Protein AF-A0A2S0L048-F1 (afdb_monomer_lite)

Sequence (69 aa):
MNSGLGERMGTHESEIYTWAHSTLCGHVDFKKFREIAPNCSKEVIEAIRVLRRNVPEYRDVKVPGLDED

Radius of gyration: 13.89 Å; chains: 1; bounding box: 27×19×51 Å

Foldseek 3Di:
DDDPPVPVVPPLLVVLLVVLVCQLVVVDLLQVVCVVCVPSSVSNLVSVVVCLVPPVSSVPRDGPNNNPD

Structure (mmCIF, N/CA/C/O backbone):
data_AF-A0A2S0L048-F1
#
_entry.id   AF-A0A2S0L048-F1
#
loop_
_atom_site.group_PDB
_atom_site.id
_atom_site.type_symbol
_atom_site.label_atom_id
_atom_site.label_alt_id
_atom_site.label_comp_id
_atom_site.label_asym_id
_atom_site.label_entity_id
_atom_site.label_seq_id
_atom_site.pdbx_PDB_ins_code
_atom_site.Cartn_x
_atom_site.Cartn_y
_atom_site.Cartn_z
_atom_site.occupancy
_atom_site.B_iso_or_equiv
_atom_site.auth_seq_id
_atom_site.auth_comp_id
_atom_site.auth_asym_id
_atom_site.auth_atom_id
_atom_site.pdbx_PDB_model_num
ATOM 1 N N . MET A 1 1 ? 3.854 5.097 -38.473 1.00 49.81 1 MET A N 1
ATOM 2 C CA . MET A 1 1 ? 4.414 6.148 -37.592 1.00 49.81 1 MET A CA 1
ATOM 3 C C . MET A 1 1 ? 3.277 7.051 -37.135 1.00 49.81 1 MET A C 1
ATOM 5 O O . MET A 1 1 ? 2.383 7.275 -37.940 1.00 49.81 1 MET A O 1
ATOM 9 N N . ASN A 1 2 ? 3.373 7.531 -35.885 1.00 38.16 2 ASN A N 1
ATOM 10 C CA . ASN A 1 2 ? 2.421 8.309 -35.060 1.00 38.16 2 ASN A CA 1
ATOM 11 C C . ASN A 1 2 ? 1.308 7.477 -34.382 1.00 38.16 2 ASN A C 1
ATOM 13 O O . ASN A 1 2 ? 0.559 6.811 -35.080 1.00 38.16 2 ASN A O 1
ATOM 17 N N . SER A 1 3 ? 1.111 7.442 -33.055 1.00 40.78 3 SER A N 1
ATOM 18 C CA . SER A 1 3 ? 1.818 8.037 -31.901 1.00 40.78 3 SER A CA 1
ATOM 19 C C . SER A 1 3 ? 1.429 7.263 -30.620 1.00 40.78 3 SER A C 1
ATOM 21 O O . SER A 1 3 ? 0.348 7.472 -30.078 1.00 40.78 3 SER A O 1
ATOM 23 N N . GLY A 1 4 ? 2.300 6.377 -30.124 1.00 46.12 4 GLY A N 1
ATOM 24 C CA . GLY A 1 4 ? 2.084 5.548 -28.922 1.00 46.12 4 GLY A CA 1
ATOM 25 C C . GLY A 1 4 ? 2.499 6.223 -27.610 1.00 46.12 4 GLY A C 1
ATOM 26 O O . GLY A 1 4 ? 3.343 5.699 -26.888 1.00 46.12 4 GLY A O 1
ATOM 27 N N . LEU A 1 5 ? 1.955 7.410 -27.320 1.00 43.25 5 LEU A N 1
ATOM 28 C CA . LEU A 1 5 ? 2.248 8.158 -26.082 1.00 43.25 5 LEU A CA 1
ATOM 29 C C . LEU A 1 5 ? 1.017 8.412 -25.192 1.00 43.25 5 LEU A C 1
ATOM 31 O O . LEU A 1 5 ? 1.185 8.836 -24.054 1.00 43.25 5 LEU A O 1
ATOM 35 N N . GLY A 1 6 ? -0.198 8.106 -25.664 1.00 41.72 6 GLY A N 1
ATOM 36 C CA . GLY A 1 6 ? -1.440 8.280 -24.893 1.00 41.72 6 GLY A CA 1
ATOM 37 C C . GLY A 1 6 ? -1.783 7.125 -23.943 1.00 41.72 6 GLY A C 1
ATOM 38 O O . GLY A 1 6 ? -2.467 7.341 -22.952 1.00 41.72 6 GLY A O 1
ATOM 39 N N . GLU A 1 7 ? -1.283 5.913 -24.195 1.00 45.59 7 GLU A N 1
ATOM 40 C CA . GLU A 1 7 ? -1.637 4.720 -23.402 1.00 45.59 7 GLU A CA 1
ATOM 41 C C . GLU A 1 7 ? -0.765 4.534 -22.150 1.00 45.59 7 GLU A C 1
ATOM 43 O O . GLU A 1 7 ? -1.168 3.860 -21.210 1.00 45.59 7 GLU A O 1
ATOM 48 N N . ARG A 1 8 ? 0.414 5.170 -22.082 1.00 49.03 8 ARG A N 1
ATOM 49 C CA . ARG A 1 8 ? 1.346 5.011 -20.947 1.00 49.03 8 ARG A CA 1
ATOM 50 C C . ARG A 1 8 ? 1.016 5.876 -19.728 1.00 49.03 8 ARG A C 1
ATOM 52 O O . ARG A 1 8 ? 1.569 5.626 -18.664 1.00 49.03 8 ARG A O 1
ATOM 59 N N . MET A 1 9 ? 0.144 6.880 -19.859 1.00 46.84 9 MET A N 1
ATOM 60 C CA . MET A 1 9 ? -0.239 7.736 -18.724 1.00 46.84 9 MET A CA 1
ATOM 61 C C . MET A 1 9 ? -1.319 7.106 -17.834 1.00 46.84 9 MET A C 1
ATOM 63 O O . MET A 1 9 ? -1.460 7.519 -16.692 1.00 46.84 9 MET A O 1
ATOM 67 N N . GLY A 1 10 ? -2.039 6.088 -18.321 1.00 55.34 10 GLY A N 1
ATOM 68 C CA . GLY A 1 10 ? -3.040 5.367 -17.530 1.00 55.34 10 GLY A CA 1
ATOM 69 C C . GLY A 1 10 ? -2.501 4.160 -16.758 1.00 55.34 10 GLY A C 1
ATOM 70 O O . GLY A 1 10 ? -3.185 3.683 -15.861 1.00 55.34 10 GLY A O 1
ATOM 71 N N . THR A 1 11 ? -1.308 3.644 -17.081 1.00 73.25 11 THR A N 1
ATOM 72 C CA . THR A 1 11 ? -0.837 2.364 -16.519 1.00 73.25 11 THR A CA 1
ATOM 73 C C . THR A 1 11 ? -0.152 2.538 -15.174 1.00 73.25 11 THR A C 1
ATOM 75 O O . THR A 1 11 ? -0.575 1.911 -14.215 1.00 73.25 11 THR A O 1
ATOM 78 N N . HIS A 1 12 ? 0.830 3.441 -15.065 1.00 84.31 12 HIS A N 1
ATOM 79 C CA . HIS A 1 12 ? 1.628 3.562 -13.837 1.00 84.31 12 HIS A CA 1
ATOM 80 C C . HIS A 1 12 ? 0.779 4.015 -12.648 1.00 84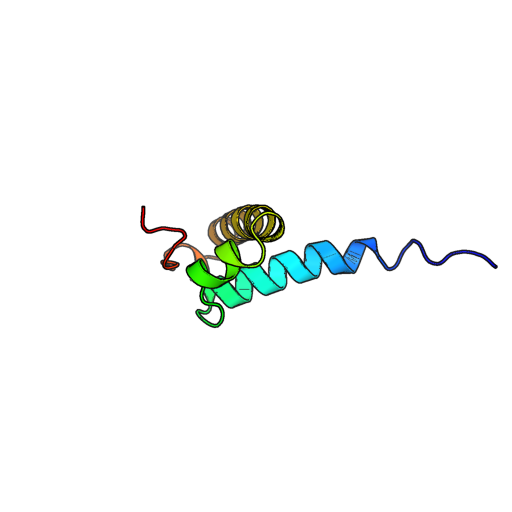.31 12 HIS A C 1
ATOM 82 O O . HIS A 1 12 ? 0.782 3.371 -11.607 1.00 84.31 12 HIS A O 1
ATOM 88 N N . GLU A 1 13 ? -0.017 5.075 -12.808 1.00 83.62 13 GLU A N 1
ATOM 89 C CA . GLU A 1 13 ? -0.911 5.537 -11.740 1.00 83.62 13 GLU A CA 1
ATOM 90 C C . GLU A 1 13 ? -1.935 4.453 -11.357 1.00 83.62 13 GLU A C 1
ATOM 92 O O . GLU A 1 13 ? -2.133 4.179 -10.172 1.00 83.62 13 GLU A O 1
ATOM 97 N N . SER A 1 14 ? -2.530 3.770 -12.341 1.00 87.81 14 SER A N 1
ATOM 98 C CA . SER A 1 14 ? -3.469 2.670 -12.085 1.00 87.81 14 SER A CA 1
ATOM 99 C C . SER A 1 14 ? -2.809 1.500 -11.352 1.00 87.81 14 SER A C 1
ATOM 101 O O . SER A 1 14 ? -3.401 0.940 -10.426 1.00 87.81 14 SER A O 1
ATOM 103 N N . GLU A 1 15 ? -1.571 1.159 -11.702 1.00 91.00 15 GLU A N 1
ATOM 104 C CA . GLU A 1 15 ? -0.780 0.134 -11.026 1.00 91.00 15 GLU A CA 1
ATOM 105 C C . GLU A 1 15 ? -0.501 0.534 -9.575 1.00 91.00 15 GLU A C 1
ATOM 107 O O . GLU A 1 15 ? -0.725 -0.274 -8.675 1.00 91.00 15 GLU A O 1
ATOM 112 N N . ILE A 1 16 ? -0.108 1.785 -9.313 1.00 95.12 16 ILE A N 1
ATOM 113 C CA . ILE A 1 16 ? 0.105 2.288 -7.948 1.00 95.12 16 ILE A CA 1
ATOM 1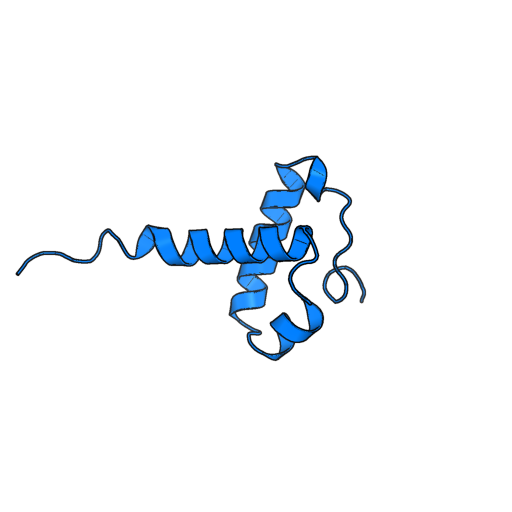14 C C . ILE A 1 16 ? -1.172 2.170 -7.104 1.00 95.12 16 ILE A C 1
ATOM 116 O O . ILE A 1 16 ? -1.116 1.658 -5.983 1.00 95.12 16 ILE A O 1
ATOM 120 N N . TYR A 1 17 ? -2.332 2.572 -7.632 1.00 94.31 17 TYR A N 1
ATOM 121 C CA . TYR A 1 17 ? -3.606 2.419 -6.918 1.00 94.31 17 TYR A CA 1
ATOM 122 C C . TYR A 1 17 ? -4.015 0.952 -6.740 1.00 94.31 17 TYR A C 1
ATOM 124 O O . TYR A 1 17 ? -4.585 0.600 -5.707 1.00 94.31 17 TYR A O 1
ATOM 132 N N . THR A 1 18 ? -3.671 0.080 -7.689 1.00 94.81 18 THR A N 1
ATOM 133 C CA . THR A 1 18 ? -3.895 -1.370 -7.580 1.00 94.81 18 THR A CA 1
ATOM 134 C C . THR A 1 18 ? -3.049 -1.978 -6.461 1.00 94.81 18 THR A C 1
ATOM 136 O O . THR A 1 18 ? -3.562 -2.746 -5.643 1.00 94.81 18 THR A O 1
ATOM 139 N N . TRP A 1 19 ? -1.771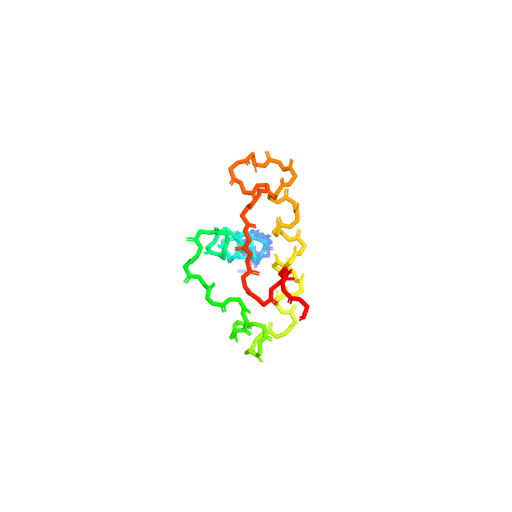 -1.603 -6.365 1.00 95.50 19 TRP A N 1
ATOM 140 C CA . TRP A 1 19 ? -0.888 -2.022 -5.275 1.00 95.50 19 TRP A CA 1
ATOM 141 C C . TRP A 1 19 ? -1.347 -1.470 -3.924 1.00 95.50 19 TRP A C 1
ATOM 143 O O . TRP A 1 19 ? -1.352 -2.204 -2.934 1.00 95.50 19 TRP A O 1
ATOM 153 N N . ALA A 1 20 ? -1.788 -0.212 -3.880 1.00 96.44 20 ALA A N 1
ATOM 154 C CA . ALA A 1 20 ? -2.327 0.415 -2.676 1.00 96.44 20 ALA A CA 1
ATOM 155 C C . ALA A 1 20 ? -3.589 -0.302 -2.177 1.00 96.44 20 ALA A C 1
ATOM 157 O O . ALA A 1 20 ? -3.674 -0.656 -1.001 1.00 96.44 20 ALA A O 1
ATOM 158 N N . HIS A 1 21 ? -4.533 -0.581 -3.078 1.00 96.25 21 HIS A N 1
ATOM 159 C CA . HIS A 1 21 ? -5.731 -1.361 -2.782 1.00 96.25 21 HIS A CA 1
ATOM 160 C C . HIS A 1 21 ? -5.377 -2.769 -2.289 1.00 96.25 21 HIS A C 1
ATOM 162 O O . HIS A 1 21 ? -5.817 -3.174 -1.218 1.00 96.25 21 HIS A O 1
ATOM 168 N N . SER A 1 22 ? -4.512 -3.486 -3.011 1.00 96.31 22 SER A N 1
ATOM 169 C CA . SER A 1 22 ? -4.088 -4.844 -2.643 1.00 96.31 22 SER A CA 1
ATOM 170 C C . SER A 1 22 ? -3.404 -4.887 -1.273 1.00 96.31 22 SER A C 1
ATOM 172 O O . SER A 1 22 ? -3.608 -5.825 -0.506 1.00 96.31 22 SER A O 1
ATOM 174 N N . THR A 1 23 ? -2.632 -3.850 -0.941 1.00 96.56 23 THR A N 1
ATOM 175 C CA . THR A 1 23 ? -2.024 -3.676 0.384 1.00 96.56 23 THR A CA 1
ATOM 176 C C . THR A 1 23 ? -3.086 -3.486 1.465 1.00 96.56 23 THR A C 1
ATOM 178 O O . THR A 1 23 ? -3.051 -4.174 2.482 1.00 96.56 23 THR A O 1
ATOM 181 N N . LEU A 1 24 ? -4.064 -2.604 1.243 1.00 96.25 24 LEU A N 1
ATOM 182 C CA . LEU A 1 24 ? -5.162 -2.358 2.187 1.00 96.25 24 LEU A CA 1
ATOM 183 C C . LEU A 1 24 ? -6.091 -3.573 2.349 1.00 96.25 24 LEU A C 1
ATOM 185 O O . LEU A 1 24 ? -6.671 -3.770 3.411 1.00 96.25 24 LEU A O 1
ATOM 189 N N . CYS A 1 25 ? -6.196 -4.428 1.336 1.00 95.62 25 CYS A N 1
ATOM 190 C CA . CYS A 1 25 ? -6.910 -5.701 1.424 1.00 95.62 25 CYS A CA 1
ATOM 191 C C . CYS A 1 25 ? -6.075 -6.835 2.052 1.00 95.62 25 CYS A C 1
ATOM 193 O O . CYS A 1 25 ? -6.567 -7.954 2.178 1.00 95.62 25 CYS A O 1
ATOM 195 N N . GLY A 1 26 ? -4.821 -6.578 2.444 1.00 94.12 26 GLY A N 1
ATOM 196 C CA . GLY A 1 26 ? -3.939 -7.571 3.066 1.00 94.12 26 GLY A CA 1
ATOM 197 C C . GLY A 1 26 ? -3.367 -8.615 2.100 1.00 94.12 26 GLY A C 1
ATOM 198 O O . GLY A 1 26 ? -2.841 -9.634 2.540 1.00 94.12 26 GLY A O 1
ATOM 199 N N . HIS A 1 27 ? -3.448 -8.387 0.786 1.00 95.06 27 HIS A N 1
ATOM 200 C CA . HIS A 1 27 ? -2.879 -9.281 -0.232 1.00 95.06 27 HIS A CA 1
ATOM 201 C C . HIS A 1 27 ? -1.379 -9.066 -0.454 1.00 95.06 27 HIS A C 1
ATOM 203 O O . HIS A 1 27 ? -0.716 -9.902 -1.069 1.00 95.06 27 HIS A O 1
ATOM 209 N N . VAL A 1 28 ? -0.841 -7.947 0.032 1.00 93.19 28 VAL A N 1
ATOM 210 C CA . VAL A 1 28 ? 0.564 -7.569 -0.121 1.00 93.19 28 VAL A CA 1
ATOM 211 C C . VAL A 1 28 ? 1.189 -7.403 1.257 1.00 93.19 28 VAL A C 1
ATOM 213 O O . VAL A 1 28 ? 0.730 -6.596 2.061 1.00 93.19 28 VAL A O 1
ATOM 216 N N . ASP A 1 29 ? 2.278 -8.133 1.503 1.00 94.31 29 ASP A N 1
ATOM 217 C CA . ASP A 1 29 ? 3.175 -7.859 2.626 1.00 94.31 29 ASP A CA 1
ATOM 218 C C . ASP A 1 29 ? 3.946 -6.568 2.329 1.00 94.31 29 ASP A C 1
ATOM 220 O O . ASP A 1 29 ? 4.921 -6.553 1.567 1.00 94.31 29 ASP A O 1
ATOM 224 N N . PHE A 1 30 ? 3.468 -5.463 2.902 1.00 94.69 30 PHE A N 1
ATOM 225 C CA . PHE A 1 30 ? 4.011 -4.143 2.617 1.00 94.69 30 PHE A CA 1
ATOM 226 C C . PHE A 1 30 ? 5.450 -3.973 3.116 1.00 94.69 30 PHE A C 1
ATOM 228 O O . PHE A 1 30 ? 6.248 -3.289 2.470 1.00 94.69 30 PHE A O 1
ATOM 235 N N . LYS A 1 31 ? 5.815 -4.637 4.221 1.00 94.31 31 LYS A N 1
ATOM 236 C CA . LYS A 1 31 ? 7.179 -4.605 4.759 1.00 94.31 31 LYS A CA 1
ATOM 237 C C . LYS A 1 31 ? 8.159 -5.176 3.739 1.00 94.31 31 LYS A C 1
ATOM 239 O O . LYS A 1 31 ? 9.121 -4.507 3.366 1.00 94.31 31 LYS A O 1
ATOM 244 N N . LYS A 1 32 ? 7.856 -6.365 3.211 1.00 95.25 32 LYS A N 1
ATOM 245 C CA . LYS A 1 32 ? 8.667 -7.003 2.166 1.00 95.25 32 LYS A CA 1
ATOM 246 C C . LYS A 1 32 ? 8.648 -6.211 0.856 1.00 95.25 32 LYS A C 1
ATOM 248 O O . LYS A 1 32 ? 9.679 -6.065 0.202 1.00 95.25 32 LYS A O 1
ATOM 253 N N . PHE A 1 33 ? 7.490 -5.680 0.466 1.00 94.19 33 PHE A N 1
ATOM 254 C CA . PHE A 1 33 ? 7.358 -4.869 -0.746 1.00 94.19 33 PHE A CA 1
ATOM 255 C C . PHE A 1 33 ? 8.266 -3.632 -0.715 1.00 94.19 33 PHE A C 1
ATOM 257 O O . PHE A 1 33 ? 8.973 -3.364 -1.688 1.00 94.19 33 PHE A O 1
ATOM 264 N N . ARG A 1 34 ? 8.307 -2.919 0.416 1.00 94.56 34 ARG A N 1
ATOM 265 C CA . ARG A 1 34 ? 9.167 -1.746 0.616 1.00 94.56 34 ARG A CA 1
ATOM 266 C C . ARG A 1 34 ? 10.656 -2.071 0.492 1.00 94.56 34 ARG A C 1
ATOM 268 O O . ARG A 1 34 ? 11.404 -1.246 -0.024 1.00 94.56 34 ARG A O 1
ATOM 275 N N . GLU A 1 35 ? 11.092 -3.242 0.950 1.00 95.12 35 GLU A N 1
ATOM 276 C CA . GLU A 1 35 ? 12.490 -3.678 0.823 1.00 95.12 35 GLU A CA 1
ATOM 277 C C . GLU A 1 35 ? 12.875 -3.953 -0.637 1.00 95.12 35 GLU A C 1
ATOM 279 O O . GLU A 1 35 ? 13.962 -3.574 -1.073 1.00 95.12 35 GLU A O 1
ATOM 284 N N . ILE A 1 36 ? 11.975 -4.572 -1.409 1.00 96.00 36 ILE A N 1
ATOM 285 C CA . ILE A 1 36 ? 12.218 -4.926 -2.816 1.00 96.00 36 ILE A CA 1
ATOM 286 C C . ILE A 1 36 ? 12.136 -3.692 -3.725 1.00 96.00 36 ILE A C 1
ATOM 288 O O . ILE A 1 36 ? 12.941 -3.539 -4.644 1.00 96.00 36 ILE A O 1
ATOM 292 N N . ALA A 1 37 ? 11.157 -2.817 -3.490 1.00 94.31 37 ALA A N 1
ATOM 293 C CA . ALA A 1 37 ? 10.831 -1.700 -4.371 1.00 94.31 37 ALA A CA 1
ATOM 294 C C . ALA A 1 37 ? 10.671 -0.374 -3.595 1.00 94.31 37 ALA A C 1
ATOM 296 O O . ALA A 1 37 ? 9.592 0.224 -3.600 1.00 94.31 37 ALA A O 1
ATOM 297 N N . PRO A 1 38 ? 11.746 0.151 -2.975 1.00 93.62 38 PRO A N 1
ATOM 298 C CA . PRO A 1 38 ? 11.672 1.280 -2.040 1.00 93.62 38 PRO A CA 1
ATOM 299 C C . PRO A 1 38 ? 11.235 2.611 -2.670 1.00 93.62 38 PRO A C 1
ATOM 301 O O . PRO A 1 38 ? 10.770 3.510 -1.968 1.00 93.62 38 PRO A O 1
ATOM 304 N N . ASN A 1 39 ? 11.405 2.778 -3.985 1.00 92.81 39 ASN A N 1
ATOM 305 C CA . ASN A 1 39 ? 10.939 3.976 -4.689 1.00 92.81 39 ASN A CA 1
ATOM 306 C C . ASN A 1 39 ? 9.444 3.881 -5.008 1.00 92.81 39 ASN A C 1
ATOM 308 O O . ASN A 1 39 ? 8.698 4.788 -4.652 1.00 92.81 39 ASN A O 1
ATOM 312 N N . CYS A 1 40 ? 9.006 2.750 -5.572 1.00 93.25 40 CYS A N 1
ATOM 313 C CA . CYS A 1 40 ? 7.595 2.480 -5.854 1.00 93.25 40 CYS A CA 1
ATOM 314 C C . CYS A 1 40 ? 6.755 2.509 -4.567 1.00 93.25 40 CYS A C 1
ATOM 316 O O . CYS A 1 40 ? 5.665 3.076 -4.538 1.00 93.25 40 CYS A O 1
ATOM 318 N N . SER A 1 41 ? 7.294 2.001 -3.453 1.00 95.19 41 SER A N 1
ATOM 319 C CA . SER A 1 41 ? 6.584 2.014 -2.174 1.00 95.19 41 SER A CA 1
ATOM 320 C C . SER A 1 41 ? 6.227 3.415 -1.686 1.00 95.19 41 SER A C 1
ATOM 322 O O . SER A 1 41 ? 5.220 3.563 -1.007 1.00 95.19 41 SER A O 1
ATOM 324 N N . LYS A 1 42 ? 6.997 4.455 -2.033 1.00 96.25 42 LYS A N 1
ATOM 325 C CA . LYS A 1 42 ? 6.657 5.839 -1.658 1.00 96.25 42 LYS A CA 1
ATOM 326 C C . LYS A 1 42 ? 5.383 6.307 -2.358 1.00 96.25 42 LYS A C 1
ATOM 328 O O . LYS A 1 42 ? 4.526 6.907 -1.721 1.00 96.25 42 LYS A O 1
ATOM 333 N N . GLU A 1 43 ? 5.242 5.986 -3.639 1.00 96.00 43 GLU A N 1
ATOM 334 C CA . GLU A 1 43 ? 4.053 6.322 -4.427 1.00 96.00 43 GLU A CA 1
ATOM 335 C C . GLU A 1 43 ? 2.829 5.545 -3.928 1.00 96.00 43 GLU A C 1
ATOM 337 O O . GLU A 1 43 ? 1.759 6.122 -3.733 1.00 96.00 43 GLU A O 1
ATOM 342 N N . VAL A 1 44 ? 3.008 4.259 -3.606 1.00 96.25 44 VAL A N 1
ATOM 343 C CA . VAL A 1 44 ? 1.955 3.424 -3.007 1.00 96.25 44 VAL A CA 1
ATOM 344 C C . VAL A 1 44 ? 1.501 3.971 -1.648 1.00 96.25 44 VAL A C 1
ATOM 346 O O . VAL A 1 44 ? 0.306 3.964 -1.370 1.00 96.25 44 VAL A O 1
ATOM 349 N N . ILE A 1 45 ? 2.404 4.509 -0.818 1.00 97.06 45 ILE A N 1
ATOM 350 C CA . ILE A 1 45 ? 2.039 5.144 0.464 1.00 97.06 45 ILE A CA 1
ATOM 351 C C . ILE A 1 45 ? 1.137 6.358 0.248 1.00 97.06 45 ILE A C 1
ATOM 353 O O . ILE A 1 45 ? 0.129 6.503 0.943 1.00 97.06 45 ILE A O 1
ATOM 357 N N . GLU A 1 46 ? 1.467 7.228 -0.708 1.00 96.62 46 GLU A N 1
ATOM 358 C CA . GLU A 1 46 ? 0.617 8.382 -1.011 1.00 96.6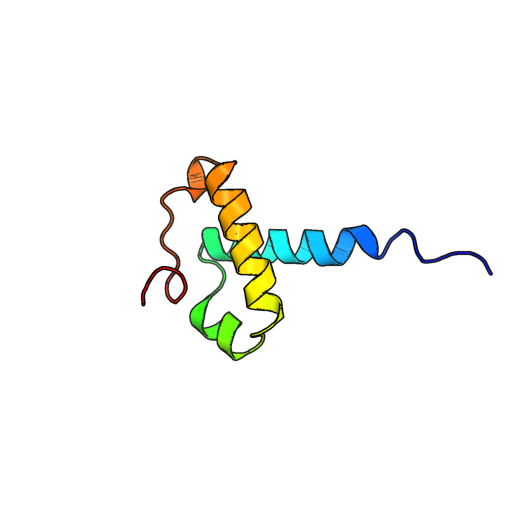2 46 GLU A CA 1
ATOM 359 C C . GLU A 1 46 ? -0.752 7.941 -1.548 1.00 96.62 46 GLU A C 1
ATOM 361 O O . GLU A 1 46 ? -1.779 8.449 -1.093 1.00 96.62 46 GLU A O 1
ATOM 366 N N . ALA A 1 47 ? -0.800 6.932 -2.422 1.00 96.62 47 ALA A N 1
ATOM 367 C CA . ALA A 1 47 ? -2.062 6.376 -2.908 1.00 96.62 47 ALA A CA 1
ATOM 368 C C . ALA A 1 47 ? -2.896 5.736 -1.783 1.00 96.62 47 ALA A C 1
ATOM 370 O O . ALA A 1 47 ? -4.1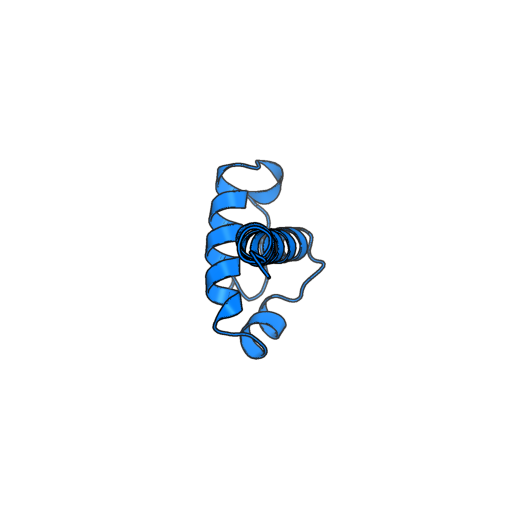03 5.970 -1.710 1.00 96.62 47 ALA A O 1
ATOM 371 N N . ILE A 1 48 ? -2.273 5.019 -0.839 1.00 97.19 48 ILE A N 1
ATOM 372 C CA . ILE A 1 48 ? -2.940 4.508 0.371 1.00 97.19 48 ILE A CA 1
ATOM 373 C C . ILE A 1 48 ? -3.563 5.662 1.165 1.00 97.19 48 ILE A C 1
ATOM 375 O O . ILE A 1 48 ? -4.719 5.572 1.580 1.00 97.19 48 ILE A O 1
ATOM 379 N N . ARG A 1 49 ? -2.845 6.777 1.355 1.00 96.56 49 ARG A N 1
ATOM 380 C CA . ARG A 1 49 ? -3.382 7.955 2.062 1.00 96.56 49 ARG A CA 1
ATOM 381 C C . ARG A 1 49 ? -4.588 8.553 1.344 1.00 96.56 49 ARG A C 1
ATOM 383 O O . ARG A 1 49 ? -5.556 8.927 2.008 1.00 96.56 49 ARG A O 1
ATOM 390 N N . VAL A 1 50 ? -4.552 8.643 0.014 1.00 96.88 50 VAL A N 1
ATOM 391 C CA . VAL A 1 50 ? -5.693 9.112 -0.788 1.00 96.88 50 VAL A CA 1
ATOM 392 C C . VAL A 1 50 ? -6.881 8.165 -0.631 1.00 96.88 50 VAL A C 1
ATOM 394 O O . VAL A 1 50 ? -7.992 8.622 -0.353 1.00 96.88 50 VAL A O 1
ATOM 397 N N . LEU A 1 51 ? -6.654 6.856 -0.732 1.00 96.00 51 LEU A N 1
ATOM 398 C CA . LEU A 1 51 ? -7.693 5.843 -0.568 1.00 96.00 51 LEU A CA 1
ATOM 399 C C . LEU A 1 51 ? -8.330 5.899 0.826 1.00 96.00 51 LEU A C 1
ATOM 401 O O . LEU A 1 51 ? -9.550 5.970 0.920 1.00 96.00 51 LEU A O 1
ATOM 405 N N . ARG A 1 52 ? -7.545 5.991 1.906 1.00 96.38 52 ARG A N 1
ATOM 406 C CA . ARG A 1 52 ? -8.060 6.119 3.287 1.00 96.38 52 ARG A CA 1
ATOM 407 C C . ARG A 1 52 ? -8.922 7.367 3.515 1.00 96.38 52 ARG A C 1
ATOM 409 O O . ARG A 1 52 ? -9.831 7.354 4.348 1.00 96.38 52 ARG A O 1
ATOM 416 N N . ARG A 1 53 ? -8.637 8.466 2.806 1.00 96.31 53 ARG A N 1
ATOM 417 C CA . ARG A 1 53 ? -9.426 9.709 2.896 1.00 96.31 53 ARG A CA 1
ATOM 418 C C . ARG A 1 53 ? -10.783 9.574 2.207 1.00 96.31 53 ARG A C 1
ATOM 420 O O . ARG A 1 53 ? -11.774 10.060 2.746 1.00 96.31 53 ARG A O 1
ATOM 427 N N . ASN A 1 54 ? -10.818 8.916 1.048 1.00 96.44 54 ASN A N 1
ATOM 428 C CA . ASN A 1 54 ? -11.986 8.892 0.164 1.00 96.44 54 ASN A CA 1
ATOM 429 C C . ASN A 1 54 ? -12.854 7.632 0.308 1.00 96.44 54 ASN A C 1
ATOM 431 O O . ASN A 1 54 ? -14.045 7.689 0.020 1.00 96.44 54 ASN A O 1
ATOM 435 N N . VAL A 1 55 ? -12.286 6.516 0.768 1.00 94.50 55 VAL A N 1
ATOM 436 C CA . VAL A 1 55 ? -12.967 5.221 0.892 1.00 94.50 55 VAL A CA 1
ATOM 437 C C . VAL A 1 55 ? -13.100 4.861 2.376 1.00 94.50 55 VAL A C 1
ATOM 439 O O . VAL A 1 55 ? -12.092 4.542 3.014 1.00 94.50 55 VAL A O 1
ATOM 442 N N . PRO A 1 56 ? -14.319 4.907 2.954 1.00 94.19 56 PRO A N 1
ATOM 443 C CA . PRO A 1 56 ? -14.534 4.657 4.380 1.00 94.19 56 PRO A CA 1
ATOM 444 C C . PRO A 1 56 ? -14.002 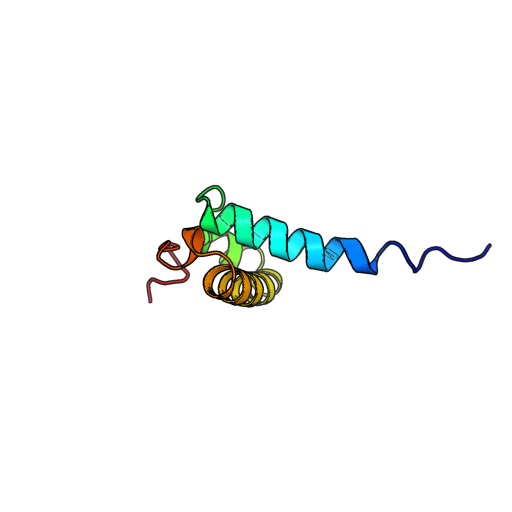3.306 4.866 1.00 94.19 56 PRO A C 1
ATOM 446 O O . PRO A 1 56 ? -13.431 3.242 5.948 1.00 94.19 56 PRO A O 1
ATOM 449 N N . GLU A 1 57 ? -14.122 2.257 4.049 1.00 94.56 57 GLU A N 1
ATOM 450 C CA . GLU A 1 57 ? -13.678 0.898 4.391 1.00 94.56 57 GLU A CA 1
ATOM 451 C C . GLU A 1 57 ? -12.172 0.806 4.656 1.00 94.56 57 GLU A C 1
ATOM 453 O O . GLU A 1 57 ? -11.735 -0.019 5.451 1.00 94.56 57 GLU A O 1
ATOM 458 N N . TYR A 1 58 ? -11.366 1.669 4.032 1.00 95.38 58 TYR A N 1
ATOM 459 C CA . TYR A 1 58 ? -9.913 1.643 4.200 1.00 95.38 58 TYR A CA 1
ATOM 460 C C . TYR A 1 58 ? -9.408 2.505 5.343 1.00 95.38 58 TYR A C 1
ATOM 462 O O . TYR A 1 58 ? -8.253 2.354 5.742 1.00 95.38 58 TYR A O 1
ATOM 470 N N . ARG A 1 59 ? -10.241 3.405 5.873 1.00 94.25 59 ARG A N 1
ATOM 471 C CA . ARG A 1 59 ? -9.824 4.452 6.811 1.00 94.25 59 ARG A CA 1
ATOM 472 C C . ARG A 1 59 ? -9.080 3.905 8.028 1.00 94.25 59 ARG A C 1
ATOM 474 O O . ARG A 1 59 ? -8.049 4.463 8.398 1.00 94.25 59 ARG A O 1
ATOM 481 N N . ASP A 1 60 ? -9.581 2.807 8.584 1.00 93.94 60 ASP A N 1
ATOM 482 C CA . ASP A 1 60 ? -9.093 2.222 9.836 1.00 93.94 60 ASP A CA 1
ATOM 483 C C . ASP A 1 60 ? -8.261 0.944 9.634 1.00 93.94 60 ASP A C 1
ATOM 485 O O . ASP A 1 60 ? -7.790 0.347 10.604 1.00 93.94 60 ASP A O 1
ATOM 489 N N . VAL A 1 61 ? -8.036 0.530 8.382 1.00 95.12 61 VAL A N 1
ATOM 490 C CA . VAL A 1 61 ? -7.196 -0.632 8.065 1.00 95.12 61 VAL A CA 1
ATOM 491 C C . VAL A 1 61 ? -5.765 -0.360 8.511 1.00 95.12 61 VAL A C 1
ATOM 493 O O . VAL A 1 61 ? -5.152 0.602 8.051 1.00 95.12 61 VAL A O 1
ATOM 496 N N . LYS A 1 62 ? -5.210 -1.235 9.354 1.00 94.25 62 LYS A N 1
ATOM 497 C CA . LYS A 1 62 ? -3.798 -1.214 9.754 1.00 94.25 62 LYS A CA 1
ATOM 498 C C . LYS A 1 62 ? -2.962 -2.049 8.792 1.00 94.25 62 LYS A C 1
ATOM 500 O O . LYS A 1 62 ? -3.285 -3.205 8.539 1.00 94.25 62 LYS A O 1
ATOM 505 N N . VAL A 1 63 ? -1.893 -1.457 8.275 1.00 94.38 63 VAL A N 1
ATOM 506 C CA . VAL A 1 63 ? -0.956 -2.079 7.340 1.00 94.38 63 VAL A CA 1
ATOM 507 C C . VAL A 1 63 ? 0.376 -2.311 8.063 1.00 94.38 63 VAL A C 1
ATOM 509 O O . VAL A 1 63 ? 1.084 -1.340 8.360 1.00 94.38 63 VAL A O 1
ATOM 512 N N . PRO A 1 64 ? 0.744 -3.576 8.337 1.00 90.19 64 PRO A N 1
ATOM 513 C CA . PRO A 1 64 ? 2.030 -3.912 8.938 1.00 90.19 64 PRO A CA 1
ATOM 514 C C . PRO A 1 64 ? 3.215 -3.400 8.113 1.00 90.19 64 PRO A C 1
ATOM 516 O O . PRO A 1 64 ? 3.235 -3.517 6.886 1.00 90.19 64 PRO A O 1
ATOM 519 N N . GLY A 1 65 ? 4.206 -2.808 8.783 1.00 88.69 65 GLY A N 1
ATOM 520 C CA . GLY A 1 65 ? 5.368 -2.174 8.138 1.00 88.69 65 GLY A CA 1
ATOM 521 C C . GLY A 1 65 ? 5.100 -0.821 7.455 1.00 88.69 65 GLY A C 1
ATOM 522 O O . GLY A 1 65 ? 6.029 -0.242 6.882 1.00 88.69 65 GLY A O 1
ATOM 523 N N . LEU A 1 66 ? 3.859 -0.318 7.509 1.00 91.75 66 LEU A N 1
ATOM 524 C CA . LEU A 1 66 ? 3.506 1.066 7.172 1.00 91.75 66 LEU A CA 1
ATOM 525 C C . LEU A 1 66 ? 3.060 1.858 8.404 1.00 91.75 66 LEU A C 1
ATOM 527 O O . LEU A 1 66 ? 3.529 2.974 8.602 1.00 91.75 66 LEU A O 1
ATOM 531 N N . ASP A 1 67 ? 2.132 1.306 9.190 1.00 90.69 67 ASP A N 1
ATOM 532 C CA . ASP A 1 67 ? 1.567 1.973 10.374 1.00 90.69 67 ASP A CA 1
ATOM 533 C C . ASP A 1 67 ? 2.263 1.568 11.685 1.00 90.69 67 ASP A C 1
ATOM 535 O O . ASP A 1 67 ? 1.938 2.097 12.747 1.00 90.69 67 ASP A O 1
ATOM 539 N N . GLU A 1 68 ? 3.179 0.606 11.610 1.00 79.94 68 GLU A N 1
ATOM 540 C CA . GLU A 1 68 ? 4.028 0.172 12.714 1.00 79.94 68 GLU A CA 1
ATOM 541 C C . GLU A 1 68 ? 5.411 0.804 12.507 1.00 79.94 68 GLU A C 1
ATOM 543 O O . GLU A 1 68 ? 6.022 0.586 11.456 1.00 79.94 68 GLU A O 1
ATOM 548 N N . ASP A 1 69 ? 5.838 1.626 13.471 1.00 56.38 69 ASP A N 1
ATOM 549 C CA . ASP A 1 69 ? 7.164 2.266 13.535 1.00 56.38 69 ASP A CA 1
ATOM 550 C C . ASP A 1 69 ? 8.273 1.226 13.785 1.00 56.38 69 ASP A C 1
ATOM 552 O O . ASP A 1 69 ? 8.150 0.452 14.767 1.00 56.38 69 ASP A O 1
#

pLDDT: mean 86.18, std 17.8, range [38.16, 97.19]

Secondary structure (DSSP, 8-state):
---TTSSTTTHHHHHHHHHHHHHHTT-S-HHHHHHH-TTHHHHHHHHHHHHHHH-GGGTT---TTTS--